Protein AF-A0A3D2RYJ8-F1 (afdb_monomer_lite)

Sequence (60 aa):
MTSVGNLGRYQGKAVFVYRVSEYWNEALVRYIYPEAEEVGVTKWRSERWFRIGLPQLKEF

Foldseek 3Di:
DDDQFAWWDAPNFIWTWGDQDPVVQKTWIDGDDDPDPPPPDPDPPPDPTDIDHNVRTGHD

pLDDT: mean 73.57, std 18.54, range [40.62, 91.5]

Structure (mmCIF, N/CA/C/O backbone):
data_AF-A0A3D2RYJ8-F1
#
_entry.id   AF-A0A3D2RYJ8-F1
#
loop_
_atom_site.group_PDB
_atom_site.id
_atom_site.type_symbol
_atom_site.label_atom_id
_atom_site.label_alt_id
_atom_site.label_comp_id
_atom_site.label_asym_id
_atom_site.label_entity_id
_atom_site.label_seq_id
_atom_site.pdbx_PDB_ins_code
_atom_site.Cartn_x
_atom_site.Cartn_y
_atom_site.Cartn_z
_atom_site.occupancy
_atom_site.B_iso_or_equiv
_atom_site.auth_seq_id
_atom_site.auth_comp_id
_atom_site.auth_asym_id
_atom_site.auth_atom_id
_atom_site.pdbx_PDB_model_num
ATOM 1 N N . MET A 1 1 ? 6.729 0.925 13.756 1.00 52.62 1 MET A N 1
ATOM 2 C CA . MET A 1 1 ? 7.584 0.987 12.548 1.00 52.62 1 MET A CA 1
ATOM 3 C C . MET A 1 1 ? 7.950 -0.439 12.143 1.00 52.62 1 MET A C 1
ATOM 5 O O . MET A 1 1 ? 9.076 -0.848 12.373 1.00 52.62 1 MET A O 1
ATOM 9 N N . THR A 1 2 ? 7.010 -1.217 11.593 1.00 44.72 2 THR A N 1
ATOM 10 C CA . THR A 1 2 ? 7.295 -2.609 11.199 1.00 44.72 2 THR A CA 1
ATOM 11 C C . THR A 1 2 ? 6.294 -3.087 10.154 1.00 44.72 2 THR A C 1
ATOM 13 O O . THR A 1 2 ? 5.100 -3.115 10.423 1.00 44.72 2 THR A O 1
ATOM 16 N N . SER A 1 3 ? 6.800 -3.372 8.955 1.00 43.81 3 SER A N 1
ATOM 17 C CA . SER A 1 3 ? 6.501 -4.554 8.131 1.00 43.81 3 SER A CA 1
ATOM 18 C C . SER A 1 3 ? 6.958 -4.266 6.707 1.00 43.81 3 SER A C 1
ATOM 20 O O . SER A 1 3 ? 6.271 -3.618 5.921 1.00 43.81 3 SER A O 1
ATOM 22 N N . VAL A 1 4 ? 8.171 -4.728 6.408 1.00 47.16 4 VAL A N 1
ATOM 23 C CA . VAL A 1 4 ? 8.676 -4.871 5.045 1.00 47.16 4 VAL A CA 1
ATOM 24 C C . VAL A 1 4 ? 8.207 -6.253 4.5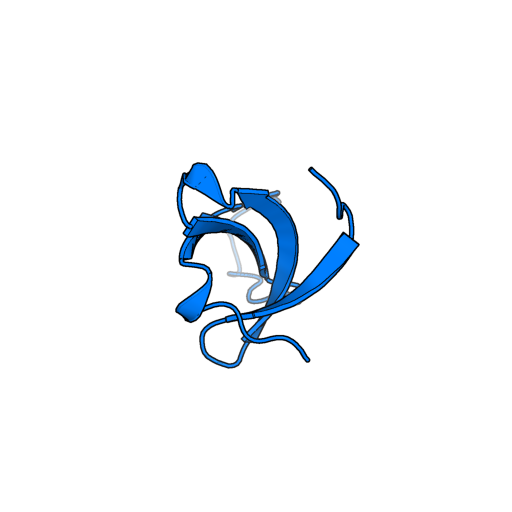93 1.00 47.16 4 VAL A C 1
ATOM 26 O O . VAL A 1 4 ? 8.730 -7.244 5.090 1.00 47.16 4 VAL A O 1
ATOM 29 N N . GLY A 1 5 ? 7.204 -6.329 3.710 1.00 60.28 5 GLY A N 1
ATOM 30 C CA . GLY A 1 5 ? 6.799 -7.606 3.102 1.00 60.28 5 GLY A CA 1
ATOM 31 C C . GLY A 1 5 ? 5.351 -8.067 3.286 1.00 60.28 5 GLY A C 1
ATOM 32 O O . GLY A 1 5 ? 5.123 -9.269 3.215 1.00 60.28 5 GLY A O 1
ATOM 33 N N . ASN A 1 6 ? 4.375 -7.173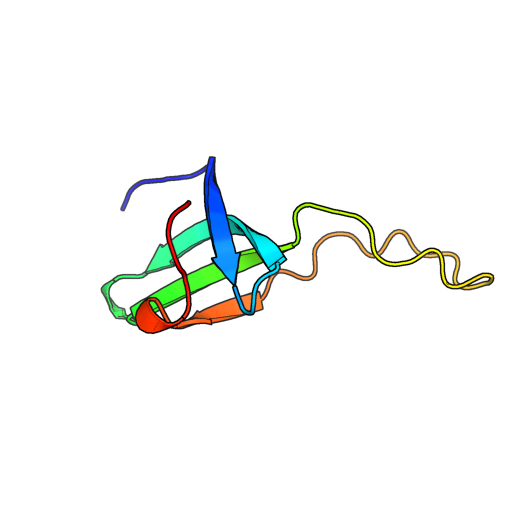 3.484 1.00 77.38 6 ASN A N 1
ATOM 34 C CA 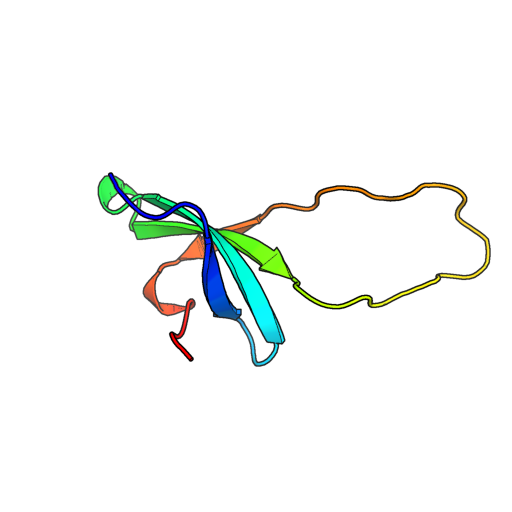. ASN A 1 6 ? 2.961 -7.578 3.526 1.00 77.38 6 ASN A CA 1
ATOM 35 C C . ASN A 1 6 ? 2.295 -7.487 2.147 1.00 77.38 6 ASN A C 1
ATOM 37 O O . ASN A 1 6 ? 2.532 -6.549 1.386 1.00 77.38 6 ASN A O 1
ATOM 41 N N . LEU A 1 7 ? 1.440 -8.461 1.830 1.00 84.25 7 LEU A N 1
ATOM 42 C CA . LEU A 1 7 ? 0.528 -8.397 0.689 1.00 84.25 7 LEU A CA 1
ATOM 43 C C . LEU A 1 7 ? -0.788 -7.782 1.166 1.00 84.25 7 LEU A C 1
ATOM 45 O O . LEU A 1 7 ? -1.255 -8.066 2.264 1.00 84.25 7 LEU A O 1
ATOM 49 N N . GLY A 1 8 ? -1.392 -6.951 0.334 1.00 86.62 8 GLY A N 1
ATOM 50 C CA . GLY A 1 8 ? -2.714 -6.401 0.570 1.00 86.62 8 GLY A CA 1
ATOM 51 C C . GLY A 1 8 ? -3.486 -6.272 -0.728 1.00 86.62 8 GLY A C 1
ATOM 52 O O . GLY A 1 8 ? -3.044 -6.697 -1.800 1.00 86.62 8 GLY A O 1
ATOM 53 N N . ARG A 1 9 ? -4.659 -5.660 -0.639 1.00 87.69 9 ARG A N 1
ATOM 54 C CA . ARG A 1 9 ? -5.559 -5.457 -1.762 1.00 87.69 9 ARG A CA 1
ATOM 55 C C . ARG A 1 9 ? -5.977 -3.998 -1.830 1.00 87.69 9 ARG A C 1
ATOM 57 O O . ARG A 1 9 ? -6.470 -3.433 -0.860 1.00 87.69 9 ARG A O 1
ATOM 64 N N . TYR A 1 10 ? -5.804 -3.400 -3.000 1.00 88.00 10 TYR A N 1
ATOM 65 C CA . TYR A 1 10 ? -6.213 -2.032 -3.292 1.00 88.00 10 TYR A CA 1
ATOM 66 C C . TYR A 1 10 ? -7.028 -2.029 -4.583 1.00 88.00 10 TYR A C 1
ATOM 68 O O . TYR A 1 10 ? -6.609 -2.609 -5.585 1.00 88.00 10 TYR A O 1
ATOM 76 N N . GLN A 1 11 ? -8.227 -1.440 -4.541 1.00 85.75 11 GLN A N 1
ATOM 77 C CA . GLN A 1 11 ? -9.177 -1.423 -5.667 1.00 85.75 11 GLN A CA 1
ATOM 78 C C . GLN A 1 11 ? -9.415 -2.808 -6.304 1.00 85.75 11 GLN A C 1
ATOM 80 O O . GLN A 1 11 ? -9.496 -2.959 -7.519 1.00 85.75 11 GLN A O 1
ATOM 85 N N . GLY A 1 12 ? -9.483 -3.856 -5.480 1.00 84.31 12 GLY A N 1
ATOM 86 C CA . GLY A 1 12 ? -9.706 -5.223 -5.956 1.00 84.31 12 GLY A CA 1
ATOM 87 C C . GLY A 1 12 ? -8.470 -5.927 -6.533 1.00 84.31 12 GLY A C 1
ATOM 88 O O . GLY A 1 12 ? -8.552 -7.137 -6.750 1.00 84.31 12 GLY A O 1
ATOM 89 N N . LYS A 1 13 ? -7.329 -5.241 -6.685 1.00 84.75 13 LYS A N 1
ATOM 90 C CA . LYS A 1 13 ? -6.057 -5.789 -7.185 1.00 84.75 13 LYS A CA 1
ATOM 91 C C . LYS A 1 13 ? -5.057 -6.035 -6.050 1.00 84.75 13 LYS A C 1
ATOM 93 O O . LYS A 1 13 ? -5.046 -5.312 -5.054 1.00 84.75 13 LYS A O 1
ATOM 98 N N . ALA A 1 14 ? -4.210 -7.051 -6.203 1.00 87.19 14 ALA A N 1
ATOM 99 C CA . ALA A 1 14 ? -3.189 -7.399 -5.217 1.00 87.19 14 ALA A CA 1
ATOM 100 C C . ALA A 1 14 ? -2.026 -6.389 -5.246 1.00 87.19 14 ALA A C 1
ATOM 102 O O . ALA A 1 14 ? -1.454 -6.120 -6.307 1.00 87.19 14 ALA A O 1
ATOM 103 N N . VAL A 1 15 ? -1.665 -5.849 -4.080 1.00 87.69 15 VAL A N 1
ATOM 104 C CA . VAL A 1 15 ? -0.556 -4.909 -3.886 1.00 87.69 15 VAL A CA 1
ATOM 105 C C . VAL A 1 15 ? 0.442 -5.395 -2.838 1.00 87.69 15 VAL A C 1
ATOM 107 O O . VAL A 1 15 ? 0.075 -5.986 -1.831 1.00 87.69 15 VAL A O 1
ATOM 110 N N . PHE A 1 16 ? 1.721 -5.129 -3.066 1.00 88.00 16 PHE A N 1
ATOM 111 C CA . PHE A 1 16 ? 2.802 -5.318 -2.117 1.00 88.00 16 PHE A CA 1
ATOM 112 C C . PHE A 1 16 ? 2.966 -4.038 -1.306 1.00 88.00 16 PHE A C 1
ATOM 114 O O . PHE A 1 16 ? 3.156 -2.962 -1.877 1.00 88.00 16 PHE A O 1
ATOM 121 N N . VAL A 1 17 ? 2.926 -4.165 0.012 1.00 89.69 17 VAL A N 1
ATOM 122 C CA . VAL A 1 17 ? 3.051 -3.077 0.976 1.00 89.69 17 VAL A CA 1
ATOM 123 C C . VAL A 1 17 ? 4.498 -3.003 1.446 1.00 89.69 17 VAL A C 1
ATOM 125 O O . VAL A 1 17 ? 5.012 -3.916 2.092 1.00 89.69 17 VAL A O 1
ATOM 128 N N . TYR A 1 18 ? 5.168 -1.904 1.109 1.00 86.94 18 TYR A N 1
ATOM 129 C CA . TYR A 1 18 ? 6.569 -1.685 1.469 1.00 86.94 18 TYR A CA 1
ATOM 130 C C . TYR A 1 18 ? 6.731 -0.958 2.797 1.00 86.94 18 TYR A C 1
ATOM 132 O O . TYR A 1 18 ? 7.618 -1.281 3.584 1.00 86.94 18 TYR A O 1
ATOM 140 N N . ARG A 1 19 ? 5.892 0.054 3.038 1.00 87.38 19 ARG A N 1
ATOM 141 C CA . ARG A 1 1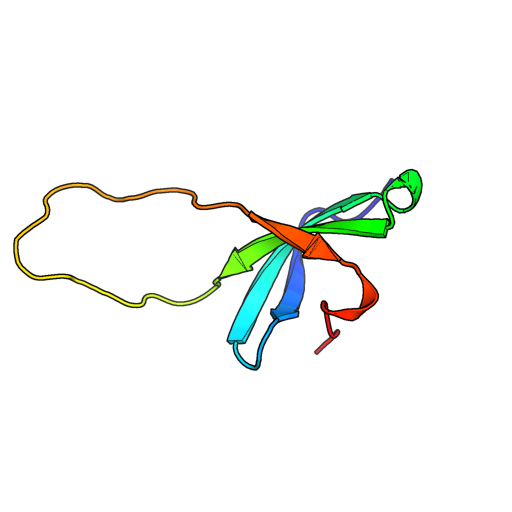9 ? 5.924 0.840 4.271 1.00 87.38 19 ARG A CA 1
ATOM 142 C C . ARG A 1 19 ? 4.533 1.333 4.613 1.00 87.38 19 ARG A C 1
ATOM 144 O O . ARG A 1 19 ? 3.843 1.856 3.747 1.00 87.38 19 ARG A O 1
ATOM 151 N N . VAL A 1 20 ? 4.183 1.245 5.887 1.00 88.88 20 VAL A N 1
ATOM 152 C CA . VAL A 1 20 ? 3.006 1.890 6.468 1.00 88.88 20 VAL A CA 1
ATOM 153 C C . VAL A 1 20 ? 3.468 3.065 7.325 1.00 88.88 20 VAL A C 1
ATOM 155 O O . VAL A 1 20 ? 4.435 2.953 8.081 1.00 88.88 20 VAL A O 1
ATOM 158 N N . SER A 1 21 ? 2.803 4.204 7.177 1.00 88.25 21 SER A N 1
ATOM 159 C CA . SER A 1 21 ? 2.947 5.370 8.036 1.00 88.25 21 SER A CA 1
ATOM 160 C C . SER A 1 21 ? 1.630 5.615 8.758 1.00 88.25 21 SER A C 1
ATOM 162 O O . SER A 1 21 ? 0.687 6.145 8.181 1.00 88.25 21 SER A O 1
ATOM 164 N N . GLU A 1 22 ? 1.584 5.254 10.038 1.00 86.81 22 GLU A N 1
ATOM 165 C CA . GLU A 1 22 ? 0.420 5.506 10.896 1.00 86.81 22 GLU A CA 1
ATOM 166 C C . GLU A 1 22 ? 0.217 7.007 11.137 1.00 86.81 22 GLU A C 1
ATOM 168 O O . GLU A 1 22 ? -0.915 7.474 11.154 1.00 86.81 22 GLU A O 1
ATOM 173 N N . TYR A 1 23 ? 1.311 7.778 11.224 1.00 88.81 23 TYR A N 1
ATOM 174 C CA . TYR A 1 23 ? 1.258 9.235 11.391 1.00 88.81 23 TYR A CA 1
ATOM 175 C C . TYR A 1 23 ? 0.509 9.929 10.244 1.00 88.81 23 TYR A C 1
ATOM 177 O O . TYR A 1 23 ? -0.305 10.813 10.485 1.00 88.81 23 TYR A O 1
ATOM 185 N N . TRP A 1 24 ? 0.766 9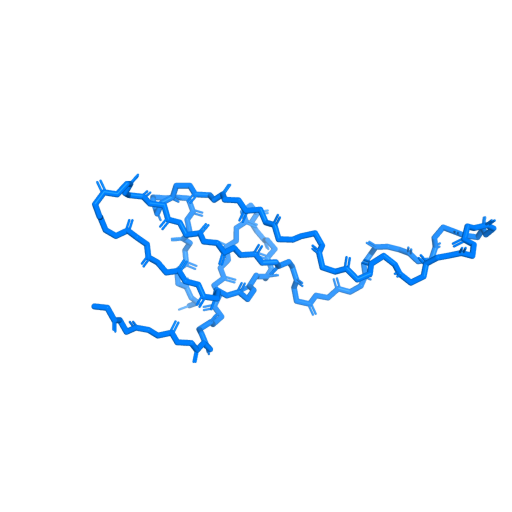.509 9.000 1.00 89.50 24 TRP A N 1
ATOM 186 C CA . TRP A 1 24 ? 0.094 10.051 7.814 1.00 89.50 24 TRP A CA 1
ATOM 187 C C . TRP A 1 24 ? -1.152 9.253 7.405 1.00 89.50 24 TRP A C 1
ATOM 189 O O . TRP A 1 24 ? -1.827 9.636 6.458 1.00 89.50 24 TRP A O 1
ATOM 199 N N . ASN A 1 25 ? -1.472 8.159 8.105 1.00 90.88 25 ASN A N 1
ATOM 200 C CA . ASN A 1 25 ? -2.527 7.210 7.744 1.00 90.88 25 ASN A CA 1
ATOM 201 C C . ASN A 1 25 ? -2.414 6.698 6.288 1.00 90.88 25 ASN A C 1
ATOM 203 O O . ASN A 1 25 ? -3.412 6.524 5.583 1.00 90.88 25 ASN A O 1
ATOM 207 N N . GLU A 1 26 ? -1.182 6.448 5.835 1.00 91.50 26 GLU A N 1
AT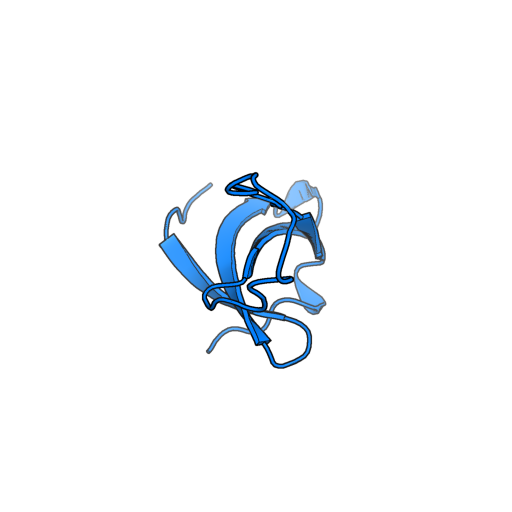OM 208 C CA . GLU A 1 26 ? -0.848 6.076 4.455 1.00 91.50 26 GLU A CA 1
ATOM 209 C C . GLU A 1 26 ? 0.030 4.819 4.379 1.00 91.50 26 GLU A C 1
ATOM 211 O O . GLU A 1 26 ? 0.815 4.517 5.278 1.00 91.50 26 GLU A O 1
ATOM 216 N N . ALA A 1 27 ? -0.038 4.112 3.252 1.00 90.94 27 ALA A N 1
ATOM 217 C CA . ALA A 1 27 ? 0.855 3.020 2.892 1.00 90.94 27 ALA A CA 1
ATOM 218 C C . ALA A 1 27 ? 1.504 3.267 1.527 1.00 90.94 27 ALA A C 1
ATOM 220 O O . ALA A 1 27 ? 0.837 3.658 0.571 1.00 90.94 27 ALA A O 1
ATOM 221 N N . LEU A 1 28 ? 2.805 2.995 1.424 1.00 90.19 28 LEU A N 1
ATOM 222 C CA . LEU A 1 28 ? 3.533 2.927 0.163 1.00 90.19 28 LEU A CA 1
ATOM 223 C C . LEU A 1 28 ? 3.416 1.512 -0.399 1.00 90.19 28 LEU A C 1
ATOM 225 O O . LEU A 1 28 ? 3.910 0.555 0.209 1.00 90.19 28 LEU A O 1
ATOM 229 N N . VAL A 1 29 ? 2.777 1.391 -1.557 1.00 89.50 29 VAL A N 1
ATOM 230 C CA . VAL A 1 29 ? 2.439 0.104 -2.165 1.00 89.50 29 VAL A CA 1
ATOM 231 C C . VAL A 1 29 ? 2.808 0.050 -3.649 1.00 89.50 29 VAL A C 1
ATOM 233 O O . VAL A 1 29 ? 3.032 1.080 -4.285 1.00 89.50 29 VAL A O 1
ATOM 236 N N . ARG A 1 30 ? 2.861 -1.160 -4.210 1.00 87.56 30 ARG A N 1
ATOM 237 C CA . ARG A 1 30 ? 2.951 -1.428 -5.659 1.00 87.56 30 ARG A CA 1
ATOM 238 C C . ARG A 1 30 ? 2.057 -2.608 -6.029 1.00 87.56 30 ARG A C 1
ATOM 240 O O . ARG A 1 30 ? 1.859 -3.471 -5.189 1.00 87.56 30 ARG A O 1
ATOM 247 N N . TYR A 1 31 ? 1.557 -2.716 -7.256 1.00 85.94 31 TYR A N 1
ATOM 248 C CA . TYR A 1 31 ? 0.819 -3.919 -7.681 1.00 85.94 31 TYR A CA 1
ATOM 249 C C . TYR A 1 31 ? 1.741 -5.153 -7.805 1.00 85.94 31 TYR A C 1
ATOM 251 O O . TYR A 1 31 ? 2.918 -5.006 -8.133 1.00 85.94 31 TYR A O 1
ATOM 259 N N . ILE A 1 32 ? 1.224 -6.356 -7.499 1.00 80.69 32 ILE A N 1
ATOM 260 C CA . ILE A 1 32 ? 2.002 -7.619 -7.446 1.00 80.69 32 ILE A CA 1
ATOM 261 C C . ILE A 1 32 ? 2.099 -8.337 -8.810 1.00 80.69 32 ILE A C 1
ATOM 263 O O . ILE A 1 32 ? 3.017 -9.128 -8.998 1.00 80.69 32 ILE A O 1
ATOM 267 N N . TYR A 1 33 ? 1.219 -8.057 -9.779 1.00 69.81 33 TYR A N 1
ATOM 268 C CA . TYR A 1 33 ? 1.155 -8.771 -11.072 1.00 69.81 33 TYR A CA 1
ATOM 269 C C . TYR A 1 33 ? 1.246 -7.842 -12.303 1.00 69.81 33 TYR A C 1
ATOM 271 O O . TYR A 1 33 ? 1.023 -6.635 -12.161 1.00 69.81 33 TYR A O 1
ATOM 279 N N . PRO A 1 34 ? 1.593 -8.383 -13.496 1.00 59.12 34 PRO A N 1
ATOM 280 C CA . PRO A 1 34 ? 2.019 -7.622 -14.659 1.00 59.12 34 PRO A CA 1
ATOM 281 C C . PRO A 1 34 ? 0.825 -7.275 -15.557 1.00 59.12 34 PRO A C 1
ATOM 283 O O . PRO A 1 34 ? 0.279 -8.125 -16.246 1.00 59.12 34 PRO A O 1
ATOM 286 N N . GLU A 1 35 ? 0.440 -6.008 -15.591 1.00 49.25 35 GLU A N 1
ATOM 287 C CA . GLU A 1 35 ? -0.334 -5.428 -16.695 1.00 49.25 35 GLU A CA 1
ATOM 288 C C . GLU A 1 35 ? 0.456 -4.167 -17.099 1.00 49.25 35 GLU A C 1
ATOM 290 O O . GLU A 1 35 ? 0.589 -3.261 -16.282 1.00 49.25 35 GLU A O 1
ATOM 295 N N . ALA A 1 36 ? 1.109 -4.026 -18.253 1.00 47.44 36 ALA A N 1
ATOM 296 C CA . ALA A 1 36 ? 1.073 -4.763 -19.504 1.00 47.44 36 ALA A CA 1
ATOM 297 C C . ALA A 1 36 ? 2.426 -4.611 -20.236 1.00 47.44 36 ALA A C 1
ATOM 299 O O . ALA A 1 36 ? 3.071 -3.561 -20.152 1.00 47.44 36 ALA A O 1
ATOM 300 N N . GLU A 1 37 ? 2.822 -5.626 -21.007 1.00 48.25 37 GLU A N 1
ATOM 301 C CA . GLU A 1 37 ? 3.505 -5.386 -22.281 1.00 48.25 37 GLU A CA 1
ATOM 302 C C . GLU A 1 37 ? 2.601 -4.475 -23.128 1.00 48.25 37 GLU A C 1
ATOM 304 O O . GLU A 1 37 ? 1.740 -4.942 -23.868 1.00 48.25 37 GLU A O 1
ATOM 309 N N . GLU A 1 38 ? 2.765 -3.156 -23.026 1.00 45.84 38 GLU A N 1
ATOM 310 C CA . GLU A 1 38 ? 2.448 -2.310 -24.171 1.00 45.84 38 GLU A CA 1
ATOM 311 C C . GLU A 1 38 ? 3.585 -2.498 -25.172 1.00 45.84 38 GLU A C 1
ATOM 313 O O . GLU A 1 38 ? 4.690 -1.964 -25.032 1.00 45.84 38 GLU A O 1
ATOM 318 N N . VAL A 1 39 ? 3.290 -3.356 -26.145 1.00 46.47 39 VAL A N 1
ATOM 319 C CA . VAL A 1 39 ? 3.973 -3.529 -27.424 1.00 46.47 39 VAL A CA 1
ATOM 320 C C . VAL A 1 39 ? 4.602 -2.200 -27.866 1.00 46.47 39 VAL A C 1
ATOM 322 O O . VAL A 1 39 ? 3.911 -1.295 -28.323 1.00 46.47 39 VAL A O 1
ATOM 325 N N . GLY A 1 40 ? 5.923 -2.076 -27.711 1.00 43.59 40 GLY A N 1
ATOM 326 C CA . GLY A 1 40 ? 6.705 -0.980 -28.294 1.00 43.59 40 GLY A CA 1
ATOM 327 C C . GLY A 1 40 ? 7.330 0.042 -27.341 1.00 43.59 40 GLY A C 1
ATOM 328 O O . GLY A 1 40 ? 8.034 0.925 -27.828 1.00 43.59 40 GLY A O 1
ATOM 329 N N . VAL A 1 41 ? 7.169 -0.058 -26.016 1.00 43.91 41 VAL A N 1
ATOM 330 C CA . VAL A 1 41 ? 7.893 0.838 -25.090 1.00 43.91 41 VAL A CA 1
ATOM 331 C C . VAL A 1 41 ? 8.965 0.073 -24.327 1.00 43.91 41 VAL A C 1
ATOM 333 O O . VAL A 1 41 ? 8.762 -0.424 -23.223 1.00 43.91 41 VAL A O 1
ATOM 336 N N . THR A 1 42 ? 10.154 0.019 -24.922 1.00 40.62 42 THR A N 1
ATOM 337 C CA . THR A 1 42 ? 11.409 -0.397 -24.292 1.00 40.62 42 THR A CA 1
ATOM 338 C C . THR A 1 42 ? 11.692 0.467 -23.063 1.00 40.62 42 THR A C 1
ATOM 340 O O . THR A 1 42 ? 12.385 1.477 -23.140 1.00 40.62 42 THR A O 1
ATOM 343 N N . LYS A 1 43 ? 11.124 0.105 -21.915 1.00 40.62 43 LYS A N 1
ATOM 344 C CA . LYS A 1 43 ? 11.570 0.502 -20.580 1.00 40.62 43 LYS A CA 1
ATOM 345 C C . LYS A 1 43 ? 10.863 -0.399 -19.584 1.00 40.62 43 LYS A C 1
ATOM 347 O O . LYS A 1 43 ? 9.678 -0.229 -19.322 1.00 40.62 43 LYS A O 1
ATOM 352 N N . TRP A 1 44 ? 11.628 -1.316 -19.002 1.00 45.00 44 TRP A N 1
ATOM 353 C CA . TRP A 1 44 ? 11.359 -1.910 -17.701 1.00 45.00 44 TRP A CA 1
ATOM 354 C C . TRP A 1 44 ? 11.025 -0.779 -16.722 1.00 45.00 44 TRP A C 1
ATOM 356 O O . TRP A 1 44 ? 11.908 -0.175 -16.116 1.00 45.00 44 TRP A O 1
ATOM 366 N N . ARG A 1 45 ? 9.744 -0.411 -16.630 1.00 46.22 45 ARG A N 1
ATOM 367 C CA . ARG A 1 45 ? 9.226 0.583 -15.690 1.00 46.22 45 ARG A CA 1
ATOM 368 C C . ARG A 1 45 ? 9.093 -0.116 -14.346 1.00 46.22 45 ARG A C 1
ATOM 370 O O . ARG A 1 45 ? 8.008 -0.364 -13.833 1.00 46.22 45 ARG A O 1
ATOM 377 N N . SER A 1 46 ? 10.258 -0.475 -13.826 1.00 47.09 46 SER A N 1
ATOM 378 C CA . SER A 1 46 ? 10.543 -0.572 -12.413 1.00 47.09 46 SER A CA 1
ATOM 379 C C . SER A 1 46 ? 9.631 0.390 -11.633 1.00 47.09 46 SER A C 1
ATOM 381 O O . SER A 1 46 ? 9.531 1.574 -11.953 1.00 47.09 46 SER A O 1
ATOM 383 N N . GLU A 1 47 ? 8.979 -0.116 -10.589 1.00 56.12 47 GLU A N 1
ATOM 384 C CA . GLU A 1 47 ? 8.858 0.674 -9.360 1.00 56.12 47 GLU A CA 1
ATOM 385 C C . GLU A 1 47 ? 7.924 1.897 -9.381 1.00 56.12 47 GLU A C 1
ATOM 387 O O . GLU A 1 47 ? 8.216 2.902 -8.732 1.00 56.12 47 GLU A O 1
ATOM 392 N N . ARG A 1 48 ? 6.743 1.836 -10.016 1.00 70.00 48 ARG A N 1
ATOM 393 C CA . ARG A 1 48 ? 5.671 2.790 -9.660 1.00 70.00 48 ARG A CA 1
ATOM 394 C C . ARG A 1 48 ? 5.102 2.443 -8.287 1.00 70.00 48 ARG A C 1
ATOM 396 O O . ARG A 1 48 ? 4.022 1.873 -8.168 1.00 70.00 48 ARG A O 1
ATOM 403 N N . TRP A 1 49 ? 5.867 2.771 -7.256 1.00 83.75 49 TRP A N 1
ATOM 404 C CA . TRP A 1 49 ? 5.371 2.879 -5.899 1.00 83.75 49 TRP A CA 1
ATOM 405 C C . TRP A 1 49 ? 4.405 4.055 -5.830 1.00 83.75 49 TRP A C 1
ATOM 407 O O . TRP A 1 49 ? 4.678 5.131 -6.363 1.00 83.75 49 TRP A O 1
ATOM 417 N N . PHE A 1 50 ? 3.279 3.860 -5.166 1.00 88.06 50 PHE A N 1
ATOM 418 C CA . PHE A 1 50 ? 2.300 4.910 -4.938 1.00 88.06 50 PHE A CA 1
ATOM 419 C C . PHE A 1 50 ? 1.796 4.843 -3.504 1.00 88.06 50 PHE A C 1
ATOM 421 O O . PHE A 1 50 ? 1.870 3.803 -2.846 1.00 88.06 50 PHE A O 1
ATOM 428 N N . ARG A 1 51 ? 1.334 5.986 -3.003 1.00 90.44 51 ARG A N 1
ATOM 429 C CA . ARG A 1 51 ? 0.762 6.084 -1.664 1.00 90.44 51 ARG A CA 1
ATOM 430 C C . ARG A 1 51 ? -0.737 5.871 -1.747 1.00 90.44 51 ARG A C 1
ATOM 432 O O . ARG A 1 51 ? -1.388 6.400 -2.645 1.00 90.44 51 ARG A O 1
ATOM 439 N N . ILE A 1 52 ? -1.266 5.106 -0.810 1.00 89.81 52 ILE A N 1
ATOM 440 C CA . ILE A 1 52 ? -2.702 4.934 -0.605 1.00 89.81 52 ILE A CA 1
ATOM 441 C C . ILE A 1 52 ? -3.028 5.211 0.854 1.00 89.81 52 ILE A C 1
ATOM 443 O O . ILE A 1 52 ? -2.193 4.978 1.724 1.00 89.81 52 ILE A O 1
ATOM 447 N N . GLY A 1 53 ? -4.243 5.675 1.132 1.00 90.69 53 GLY A N 1
ATOM 448 C CA . GLY A 1 53 ? -4.715 5.765 2.513 1.00 90.69 53 GLY A CA 1
ATOM 449 C C . GLY A 1 53 ? -4.928 4.368 3.098 1.00 90.69 53 GLY A C 1
ATOM 450 O O . GLY A 1 53 ? -5.434 3.487 2.399 1.00 90.69 53 GLY A O 1
ATOM 451 N N . LEU A 1 54 ? -4.601 4.167 4.376 1.00 88.00 54 LEU A N 1
ATOM 452 C CA . LEU A 1 54 ? -4.802 2.878 5.051 1.00 88.00 54 LEU A CA 1
ATOM 453 C C . LEU A 1 54 ? -6.244 2.352 4.980 1.00 88.00 54 LEU A C 1
ATOM 455 O O . LEU A 1 54 ? -6.391 1.161 4.733 1.00 88.00 54 LEU A O 1
ATOM 459 N N . PRO A 1 55 ? -7.312 3.177 5.050 1.00 89.25 55 PRO A N 1
ATOM 460 C CA . PRO A 1 55 ? -8.683 2.676 4.889 1.00 89.25 55 PRO A CA 1
ATOM 461 C C . PRO A 1 55 ? -8.973 2.040 3.519 1.00 89.25 55 PRO A C 1
ATOM 463 O O . PRO A 1 55 ? -9.948 1.307 3.364 1.00 89.25 55 PRO A O 1
ATOM 466 N N . GLN A 1 56 ? -8.154 2.342 2.506 1.00 85.88 56 GLN A N 1
ATOM 467 C CA . GLN A 1 56 ? -8.283 1.789 1.155 1.00 85.88 56 GLN A CA 1
ATOM 468 C C . GLN A 1 56 ? -7.468 0.504 0.969 1.00 85.88 56 GLN A C 1
ATOM 470 O O . GLN A 1 56 ? -7.708 -0.237 0.013 1.00 85.88 56 GLN A O 1
ATOM 475 N N . LEU A 1 57 ? -6.497 0.257 1.851 1.00 85.88 57 LEU A N 1
ATOM 476 C CA . LEU A 1 57 ? -5.705 -0.960 1.876 1.00 85.88 57 LEU A CA 1
ATOM 477 C C . LEU A 1 57 ? -6.480 -2.018 2.656 1.00 85.88 57 LEU A C 1
ATOM 479 O O . LEU A 1 57 ? -6.660 -1.908 3.864 1.00 85.88 57 LEU A O 1
ATOM 483 N N . LYS A 1 58 ? -6.938 -3.053 1.959 1.00 81.94 58 LYS A N 1
ATOM 484 C CA . LYS A 1 58 ? -7.536 -4.218 2.604 1.00 81.94 58 LYS A CA 1
ATOM 485 C C . LYS A 1 58 ? -6.472 -5.280 2.818 1.00 81.94 58 LYS A C 1
ATOM 487 O O . LYS A 1 58 ? -5.646 -5.510 1.934 1.00 81.94 58 LYS A O 1
ATOM 492 N N . GLU A 1 59 ? -6.498 -5.917 3.977 1.00 75.69 59 GLU A N 1
ATOM 493 C CA . GLU A 1 59 ? -5.764 -7.162 4.183 1.00 75.69 59 GLU A CA 1
ATOM 494 C C . GLU A 1 59 ? -6.375 -8.264 3.304 1.00 75.69 59 GLU A C 1
ATOM 496 O O . GLU A 1 59 ? -7.500 -8.126 2.803 1.00 75.69 59 GLU A O 1
ATOM 501 N N . PHE A 1 60 ? -5.585 -9.302 3.036 1.00 61.69 60 PHE A N 1
ATOM 502 C CA . PHE A 1 60 ? -6.086 -10.504 2.374 1.00 61.69 60 PHE A CA 1
ATOM 503 C C . PHE A 1 60 ? -7.010 -11.300 3.294 1.00 61.69 60 PHE A C 1
ATOM 505 O O . PHE A 1 60 ? -6.751 -11.310 4.517 1.00 61.69 60 PHE A O 1
#

Radius of gyration: 12.87 Å; chains: 1; bounding box: 21×21×41 Å

Secondary structure (DSSP, 8-state):
---SSEEEEETTEEEEEEEEETTTTEEEEEESS-----TT---------EEEEGGG-B--